Protein AF-A0A7G6VT08-F1 (afdb_monomer_lite)

Foldseek 3Di:
DPVPVVVVVVVVVVVVVVDPDDPVVVVVVVVVVVVVVVVVVVVLVVCCVVPVPPSVVVCPPPVNVVCVLLVVQLVVCLVVLLCCQCPPDPCCVVQVVDPVSSCVVSSVVSSVRSNVCCVPPVVVVVVCVVVDPPPDD

Structure (mmCIF, N/CA/C/O backbone):
data_AF-A0A7G6VT08-F1
#
_entry.id   AF-A0A7G6VT08-F1
#
loop_
_atom_site.group_PDB
_atom_site.id
_atom_site.type_symbol
_atom_site.label_atom_id
_atom_site.label_alt_id
_atom_site.label_comp_id
_atom_site.label_asym_id
_atom_site.label_entity_id
_atom_site.label_seq_id
_atom_site.pdbx_PDB_ins_code
_atom_site.Cartn_x
_atom_site.Cartn_y
_atom_site.Cartn_z
_atom_site.occupancy
_atom_site.B_iso_or_equiv
_atom_site.auth_seq_id
_atom_site.auth_comp_id
_atom_site.auth_asym_id
_atom_site.auth_atom_id
_atom_site.pdbx_PDB_model_num
ATOM 1 N N . MET A 1 1 ? -2.233 25.004 2.101 1.00 41.84 1 MET A N 1
ATOM 2 C CA . MET A 1 1 ? -0.871 25.522 1.828 1.00 41.84 1 MET A CA 1
ATOM 3 C C . MET A 1 1 ? 0.189 24.425 2.048 1.00 41.84 1 MET A C 1
ATOM 5 O O . MET A 1 1 ? 1.098 24.616 2.835 1.00 41.84 1 MET A O 1
ATOM 9 N N . MET A 1 2 ? 0.087 23.258 1.386 1.00 47.31 2 MET A N 1
ATOM 10 C CA . MET A 1 2 ? 0.974 22.089 1.636 1.00 47.31 2 MET A CA 1
ATOM 11 C C . MET A 1 2 ? 1.570 21.468 0.358 1.00 47.31 2 MET A C 1
ATOM 13 O O . MET A 1 2 ? 2.197 20.418 0.404 1.00 47.31 2 MET A O 1
ATOM 17 N N . PHE A 1 3 ? 1.412 22.131 -0.788 1.00 45.47 3 PHE A N 1
ATOM 18 C CA . PHE A 1 3 ? 1.999 21.692 -2.055 1.00 45.47 3 PHE A CA 1
ATOM 19 C C . PHE A 1 3 ? 3.542 21.842 -2.170 1.00 45.47 3 PHE A C 1
ATOM 21 O O . PHE A 1 3 ? 4.133 21.047 -2.897 1.00 45.47 3 PHE A O 1
ATOM 28 N N . PRO A 1 4 ? 4.248 22.763 -1.463 1.00 47.78 4 PRO A N 1
ATOM 29 C CA . PRO A 1 4 ? 5.691 22.941 -1.692 1.00 47.78 4 PRO A CA 1
ATOM 30 C C . PRO A 1 4 ? 6.594 21.888 -1.016 1.00 47.78 4 PRO A C 1
ATOM 32 O O . PRO A 1 4 ? 7.744 21.735 -1.415 1.00 47.78 4 PRO A O 1
ATOM 35 N N . ILE A 1 5 ? 6.096 21.116 -0.040 1.00 53.12 5 ILE A N 1
ATOM 36 C CA . ILE A 1 5 ? 6.916 20.149 0.724 1.00 53.12 5 ILE A CA 1
ATOM 37 C C . ILE A 1 5 ? 7.166 18.851 -0.074 1.00 53.12 5 ILE A C 1
ATOM 39 O O . ILE A 1 5 ? 8.244 18.259 0.001 1.00 53.12 5 ILE A O 1
ATOM 43 N N . PHE A 1 6 ? 6.202 18.433 -0.901 1.00 46.84 6 PHE A N 1
ATOM 44 C CA . PHE A 1 6 ? 6.317 17.228 -1.735 1.00 46.84 6 PHE A CA 1
ATOM 45 C C . PHE A 1 6 ? 7.258 17.412 -2.937 1.00 46.84 6 PHE A C 1
ATOM 47 O O . PHE A 1 6 ? 7.970 16.485 -3.320 1.00 46.84 6 PHE A O 1
ATOM 54 N N . LEU A 1 7 ? 7.316 18.618 -3.510 1.00 48.97 7 LEU A N 1
ATOM 55 C CA . LEU A 1 7 ? 8.245 18.937 -4.601 1.00 48.97 7 LEU A CA 1
ATOM 56 C C . LEU A 1 7 ? 9.700 18.996 -4.112 1.00 48.97 7 LEU A C 1
ATOM 58 O O . LEU A 1 7 ? 10.579 18.457 -4.779 1.00 48.97 7 LEU A O 1
ATOM 62 N N . ALA A 1 8 ? 9.940 19.556 -2.921 1.00 49.84 8 ALA A N 1
ATOM 63 C CA . ALA A 1 8 ? 11.281 19.668 -2.341 1.00 49.84 8 ALA A CA 1
ATOM 64 C C . ALA A 1 8 ? 11.906 18.301 -1.997 1.00 49.84 8 ALA A C 1
ATOM 66 O O . ALA A 1 8 ? 13.089 18.065 -2.241 1.00 49.84 8 ALA A O 1
ATOM 67 N N . THR A 1 9 ? 11.107 17.368 -1.477 1.00 56.22 9 THR A N 1
ATOM 68 C CA . THR A 1 9 ? 11.567 16.006 -1.150 1.00 56.22 9 THR A CA 1
ATOM 69 C C . THR A 1 9 ? 11.861 15.190 -2.411 1.00 56.22 9 THR A C 1
ATOM 71 O O . THR A 1 9 ? 12.875 14.499 -2.472 1.00 56.22 9 THR A O 1
ATOM 74 N N . SER A 1 10 ? 11.062 15.369 -3.467 1.00 51.84 10 SER A N 1
ATOM 75 C CA . SER A 1 10 ? 11.274 14.726 -4.771 1.00 51.84 10 SER A CA 1
ATOM 76 C C . SER A 1 10 ? 12.572 15.186 -5.456 1.00 51.84 10 SER A C 1
ATOM 78 O O . SER A 1 10 ? 13.281 14.376 -6.051 1.00 51.84 10 SER A O 1
ATOM 80 N N . THR A 1 11 ? 12.934 16.470 -5.333 1.00 56.38 11 THR A N 1
ATOM 81 C CA . THR A 1 11 ? 14.187 17.009 -5.896 1.00 56.38 11 THR A CA 1
ATOM 82 C C . THR A 1 11 ? 15.441 16.519 -5.172 1.00 56.38 11 THR A C 1
ATOM 84 O O . THR A 1 11 ? 16.464 16.288 -5.815 1.00 56.38 11 THR A O 1
ATOM 87 N N . ILE A 1 12 ? 15.361 16.299 -3.855 1.00 58.09 12 ILE A N 1
ATOM 88 C CA . ILE A 1 12 ? 16.481 15.774 -3.055 1.00 58.09 12 ILE A CA 1
ATOM 89 C C . ILE A 1 12 ? 16.787 14.318 -3.444 1.00 58.09 12 ILE A C 1
ATOM 91 O O . ILE A 1 12 ? 17.952 13.931 -3.532 1.00 58.09 12 ILE A O 1
ATOM 95 N N . VAL A 1 13 ? 15.756 13.532 -3.769 1.00 57.94 13 VAL A N 1
ATOM 96 C CA . VAL A 1 13 ? 15.898 12.138 -4.220 1.00 57.94 13 VAL A CA 1
ATOM 97 C C . VAL A 1 13 ? 16.605 12.051 -5.577 1.00 57.94 13 VAL A C 1
ATOM 99 O O . VAL A 1 13 ? 17.550 11.278 -5.719 1.00 57.94 13 VAL A O 1
ATOM 102 N N . VAL A 1 14 ? 16.233 12.885 -6.554 1.00 60.03 14 VAL A N 1
ATOM 103 C CA . VAL A 1 14 ? 16.892 12.901 -7.878 1.00 60.03 14 VAL A CA 1
ATOM 104 C C . VAL A 1 14 ? 18.361 13.325 -7.769 1.00 60.03 14 VAL A C 1
ATOM 106 O O . VAL A 1 14 ? 19.219 12.724 -8.412 1.00 60.03 14 VAL A O 1
ATOM 109 N N . ALA A 1 15 ? 18.672 14.296 -6.904 1.00 60.12 15 ALA A N 1
ATOM 110 C CA . ALA A 1 15 ? 20.047 14.724 -6.654 1.00 60.12 15 ALA A CA 1
ATOM 111 C C . ALA A 1 15 ? 20.901 13.628 -5.986 1.00 60.12 15 ALA A C 1
ATOM 113 O O . ALA A 1 15 ? 22.085 13.500 -6.291 1.00 60.12 15 ALA A O 1
ATOM 114 N N . SER A 1 16 ? 20.303 12.796 -5.124 1.00 58.75 16 SER A N 1
ATOM 115 C CA . SER A 1 16 ? 21.011 11.708 -4.432 1.00 58.75 16 SER A CA 1
ATOM 116 C C . SER A 1 16 ? 21.444 10.557 -5.351 1.00 58.75 16 SER A C 1
ATOM 118 O O . SER A 1 16 ? 22.399 9.852 -5.036 1.00 58.75 16 SER A O 1
ATOM 120 N N . HIS A 1 17 ? 20.804 10.400 -6.514 1.00 58.28 17 HIS A N 1
ATOM 121 C CA . HIS A 1 17 ? 21.176 9.398 -7.520 1.00 58.28 17 HIS A CA 1
ATOM 122 C C . HIS A 1 17 ? 22.331 9.832 -8.436 1.00 58.28 17 HIS A C 1
ATOM 124 O O . HIS A 1 17 ? 22.826 9.010 -9.203 1.00 58.28 17 HIS A O 1
ATOM 130 N N . LEU A 1 18 ? 22.770 11.095 -8.359 1.00 63.25 18 LEU A N 1
ATOM 131 C CA . LEU A 1 18 ? 23.875 11.638 -9.162 1.00 63.25 18 LEU A CA 1
ATOM 132 C C . LEU A 1 18 ? 25.232 11.610 -8.431 1.00 63.25 18 LEU A C 1
ATOM 134 O O . LEU A 1 18 ? 26.233 12.035 -9.003 1.00 63.25 18 LEU A O 1
ATOM 138 N N . ILE A 1 19 ? 25.283 11.136 -7.178 1.00 65.31 19 ILE A N 1
ATOM 139 C CA . ILE A 1 19 ? 26.485 11.147 -6.329 1.00 65.31 19 ILE A CA 1
ATOM 140 C C . ILE A 1 19 ? 26.879 9.718 -5.918 1.00 65.31 19 ILE A C 1
ATOM 142 O O . ILE A 1 19 ? 26.154 9.031 -5.197 1.00 65.31 19 ILE A O 1
ATOM 146 N N . ASP A 1 20 ? 28.064 9.280 -6.356 1.00 63.50 20 ASP A N 1
ATOM 147 C CA . ASP A 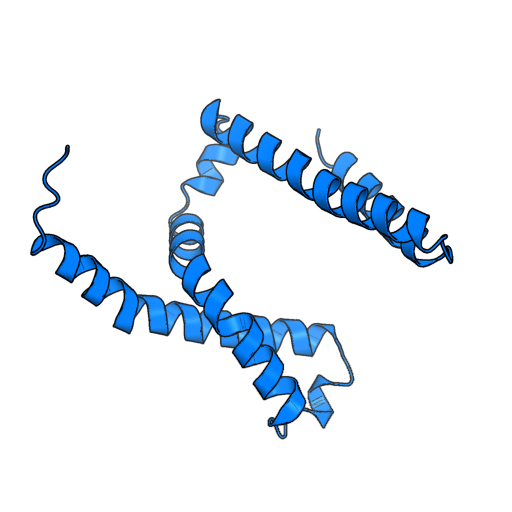1 20 ? 28.669 7.993 -5.994 1.00 63.50 20 ASP A CA 1
ATOM 148 C C . ASP A 1 20 ? 29.200 8.024 -4.557 1.00 63.50 20 ASP A C 1
ATOM 150 O O . ASP A 1 20 ? 30.322 8.433 -4.259 1.00 63.50 20 ASP A O 1
ATOM 154 N N . TRP A 1 21 ? 28.343 7.617 -3.631 1.00 58.31 21 TRP A N 1
ATOM 155 C CA . TRP A 1 21 ? 28.569 7.776 -2.201 1.00 58.31 21 TRP A CA 1
ATOM 156 C C . TRP A 1 21 ? 29.304 6.564 -1.573 1.00 58.31 21 TRP A C 1
ATOM 158 O O . TRP A 1 21 ? 29.029 5.416 -1.946 1.00 58.31 21 TRP A O 1
ATOM 168 N N . PRO A 1 22 ? 30.196 6.800 -0.582 1.00 60.81 22 PRO A N 1
ATOM 169 C CA . PRO A 1 22 ? 30.773 5.860 0.376 1.00 60.81 22 PRO A CA 1
ATOM 170 C C . PRO A 1 22 ? 30.017 4.557 0.614 1.00 60.81 22 PRO A C 1
ATOM 172 O O . PRO A 1 22 ? 28.838 4.687 0.895 1.00 60.81 22 PRO A O 1
ATOM 175 N N . VAL A 1 23 ? 30.570 3.339 0.695 1.00 61.22 23 VAL A N 1
ATOM 176 C CA . VAL A 1 23 ? 29.733 2.175 1.107 1.00 61.22 23 VAL A CA 1
ATOM 177 C C . VAL A 1 23 ? 29.060 2.394 2.475 1.00 61.22 23 VAL A C 1
ATOM 179 O O . VAL A 1 23 ? 27.859 2.185 2.591 1.00 61.22 23 VAL A O 1
ATOM 182 N N . GLY A 1 24 ? 29.777 2.913 3.482 1.00 59.16 24 GLY A N 1
ATOM 183 C CA . GLY A 1 24 ? 29.190 3.293 4.785 1.00 59.16 24 GLY A CA 1
ATOM 184 C C . GLY A 1 24 ? 28.227 4.481 4.706 1.00 59.16 24 GLY A C 1
ATOM 185 O O . GLY A 1 24 ? 27.378 4.698 5.563 1.00 59.16 24 GLY A O 1
ATOM 186 N N . ALA A 1 25 ? 28.330 5.222 3.623 1.00 59.09 25 ALA A N 1
ATOM 187 C CA . ALA A 1 25 ? 27.541 6.385 3.359 1.00 59.09 25 ALA A CA 1
ATOM 188 C C . ALA A 1 25 ? 26.239 5.954 2.614 1.00 59.09 25 ALA A C 1
ATOM 190 O O . ALA A 1 25 ? 25.164 6.500 2.863 1.00 59.09 25 ALA A O 1
ATOM 191 N N . LYS A 1 26 ? 26.260 4.895 1.787 1.00 62.38 26 LYS A N 1
ATOM 192 C CA . LYS A 1 26 ? 25.057 4.290 1.185 1.00 62.38 26 LYS A CA 1
ATOM 193 C C . LYS A 1 26 ? 24.060 3.870 2.266 1.00 62.38 26 LYS A C 1
ATOM 195 O O . LYS A 1 26 ? 22.879 4.143 2.119 1.00 62.38 26 LYS A O 1
ATOM 200 N N . TRP A 1 27 ? 24.522 3.316 3.386 1.00 60.72 27 TRP A N 1
ATOM 201 C CA . TRP A 1 27 ? 23.649 2.973 4.515 1.00 60.72 27 TRP A CA 1
ATOM 202 C C . TRP A 1 27 ? 22.950 4.187 5.123 1.00 60.72 27 TRP A C 1
ATOM 204 O O . TRP A 1 27 ? 21.751 4.127 5.376 1.00 60.72 27 TRP A O 1
ATOM 214 N N . SER A 1 28 ? 23.658 5.305 5.312 1.00 68.38 28 SER A N 1
ATOM 215 C CA . SER A 1 28 ? 23.022 6.518 5.829 1.00 68.38 28 SER A CA 1
ATOM 216 C C . SER A 1 28 ? 22.006 7.075 4.836 1.00 68.38 28 SER A C 1
ATOM 218 O O . SER A 1 28 ? 20.903 7.415 5.244 1.00 68.38 28 SER A O 1
ATOM 220 N N . ALA A 1 29 ? 22.314 7.089 3.537 1.00 70.62 29 ALA A N 1
ATOM 221 C CA . ALA A 1 29 ? 21.373 7.512 2.500 1.00 70.62 29 ALA A CA 1
ATOM 222 C C . ALA A 1 29 ? 20.113 6.623 2.439 1.00 70.62 29 ALA A C 1
ATOM 224 O O . ALA A 1 29 ? 19.007 7.146 2.332 1.00 70.62 29 ALA A O 1
ATOM 225 N N . TRP A 1 30 ? 20.262 5.302 2.572 1.00 69.00 30 TRP A N 1
ATOM 226 C CA . TRP A 1 30 ? 19.142 4.355 2.650 1.00 69.00 30 TRP A CA 1
ATOM 227 C C . TRP A 1 30 ? 18.277 4.584 3.894 1.00 69.00 30 TRP A C 1
ATOM 229 O O . TRP A 1 30 ? 17.056 4.662 3.787 1.00 69.00 30 TRP A O 1
ATOM 239 N N . ILE A 1 31 ? 18.901 4.777 5.058 1.00 75.94 31 ILE A N 1
ATOM 240 C CA . ILE A 1 31 ? 18.193 5.088 6.307 1.00 75.94 31 ILE A CA 1
ATOM 241 C C . ILE A 1 31 ? 17.446 6.422 6.185 1.00 75.94 31 ILE A C 1
ATOM 243 O O . ILE A 1 31 ? 16.278 6.515 6.551 1.00 75.94 31 ILE A O 1
ATOM 247 N N . TRP A 1 32 ? 18.085 7.456 5.632 1.00 74.88 32 TRP A N 1
ATOM 248 C CA . TRP A 1 32 ? 17.441 8.748 5.397 1.00 74.88 32 TRP A CA 1
ATOM 249 C C . TRP A 1 32 ? 16.273 8.642 4.412 1.00 74.88 32 TRP A C 1
ATOM 251 O O . TRP A 1 32 ? 15.247 9.290 4.619 1.00 74.88 32 TRP A O 1
ATOM 261 N N . PHE A 1 33 ? 16.388 7.800 3.384 1.00 74.75 33 PHE A N 1
ATOM 262 C CA . PHE A 1 33 ? 15.308 7.522 2.440 1.00 74.75 33 PHE A CA 1
ATOM 263 C C . PHE A 1 33 ? 14.107 6.855 3.127 1.00 74.75 33 PHE A C 1
ATOM 265 O O . PHE A 1 33 ? 12.974 7.325 2.982 1.00 74.75 33 PHE A O 1
ATOM 272 N N . GLU A 1 34 ? 14.338 5.827 3.945 1.00 74.25 34 GLU A N 1
ATOM 273 C CA . GLU A 1 34 ? 13.275 5.170 4.713 1.00 74.25 34 GLU A CA 1
ATOM 274 C C . GLU A 1 34 ? 12.607 6.139 5.697 1.00 74.25 34 GLU A C 1
ATOM 276 O O . GLU A 1 34 ? 11.381 6.285 5.695 1.00 74.25 34 GLU A O 1
ATOM 281 N N . LEU A 1 35 ? 13.404 6.887 6.468 1.00 80.38 35 LEU A N 1
ATOM 282 C CA . LEU A 1 35 ? 12.905 7.889 7.414 1.00 80.38 35 LEU A CA 1
ATOM 283 C C . LEU A 1 35 ? 12.075 8.972 6.716 1.00 80.38 35 LEU A C 1
ATOM 285 O O . LEU A 1 35 ? 11.027 9.365 7.231 1.00 80.38 35 LEU A O 1
ATOM 289 N N . SER A 1 36 ? 12.489 9.416 5.526 1.00 79.75 36 SER A N 1
ATOM 290 C CA . SER A 1 36 ? 11.754 10.424 4.753 1.00 79.75 36 SER A CA 1
ATOM 291 C C . SER A 1 36 ? 10.345 9.969 4.361 1.00 79.75 36 SER A C 1
ATOM 293 O O . SER A 1 36 ? 9.452 10.804 4.244 1.00 79.75 36 SER A O 1
ATOM 295 N N . THR A 1 37 ? 10.123 8.658 4.222 1.00 76.88 37 THR A N 1
ATOM 296 C CA . THR A 1 37 ? 8.813 8.070 3.901 1.00 76.88 37 THR A CA 1
ATOM 297 C C . THR A 1 37 ? 7.948 7.894 5.152 1.00 76.88 37 THR A C 1
ATOM 299 O O . THR A 1 37 ? 6.722 8.011 5.091 1.00 76.88 37 THR A O 1
ATOM 302 N N . LEU A 1 38 ? 8.569 7.672 6.315 1.00 82.81 38 LEU A N 1
ATOM 303 C CA . LEU A 1 38 ? 7.857 7.506 7.584 1.00 82.81 38 LEU A CA 1
ATOM 304 C C . LEU A 1 38 ? 7.234 8.811 8.088 1.00 82.81 38 LEU A C 1
ATOM 306 O O . LEU A 1 38 ? 6.117 8.789 8.601 1.00 82.81 38 LEU A O 1
ATOM 310 N N . VAL A 1 39 ? 7.911 9.949 7.913 1.00 84.19 39 VAL A N 1
ATOM 311 C CA . VAL A 1 39 ? 7.407 11.264 8.353 1.00 84.19 39 VAL A CA 1
ATOM 312 C C . VAL A 1 39 ? 6.035 11.620 7.747 1.00 84.19 39 VAL A C 1
ATOM 314 O O . VAL A 1 39 ? 5.117 11.913 8.518 1.00 84.19 39 VAL A O 1
ATOM 317 N N . PRO A 1 40 ? 5.820 11.585 6.415 1.00 83.69 40 PRO A N 1
ATOM 318 C CA . PRO A 1 40 ? 4.513 11.885 5.836 1.00 83.69 40 PRO A CA 1
ATOM 319 C C . PRO A 1 40 ? 3.457 10.841 6.211 1.00 83.69 40 PRO A C 1
ATOM 321 O O . PRO A 1 40 ? 2.289 11.196 6.354 1.00 83.69 40 PRO A O 1
ATOM 324 N N . PHE A 1 41 ? 3.844 9.578 6.420 1.00 80.06 41 PHE A N 1
ATOM 325 C CA . PHE A 1 41 ? 2.918 8.533 6.856 1.00 80.06 41 PHE A CA 1
ATOM 326 C C . PHE A 1 41 ? 2.435 8.767 8.294 1.00 80.06 41 PHE A C 1
ATOM 328 O O . PHE A 1 41 ? 1.234 8.733 8.561 1.00 80.06 41 PHE A O 1
ATOM 335 N N . ALA A 1 42 ? 3.351 9.095 9.208 1.00 86.94 42 ALA A N 1
ATOM 336 C CA . ALA A 1 42 ? 3.027 9.470 10.581 1.00 86.94 42 ALA A CA 1
ATOM 337 C C . ALA A 1 42 ? 2.153 10.732 10.627 1.00 86.94 42 ALA A C 1
ATOM 339 O O . ALA A 1 42 ? 1.153 10.762 11.343 1.00 86.94 42 ALA A O 1
ATOM 340 N N . LEU A 1 43 ? 2.474 11.745 9.815 1.00 86.31 43 LEU A N 1
ATOM 341 C CA . LEU A 1 43 ? 1.659 12.954 9.695 1.00 86.31 43 LEU A CA 1
ATOM 342 C C . LEU A 1 43 ? 0.242 12.636 9.199 1.00 86.31 43 LEU A C 1
ATOM 344 O O . LEU A 1 43 ? -0.724 13.147 9.756 1.00 86.31 43 LEU A O 1
ATOM 348 N N . LEU A 1 44 ? 0.102 11.773 8.189 1.00 83.94 44 LEU A N 1
ATOM 349 C CA . LEU A 1 44 ? -1.200 11.338 7.681 1.00 83.94 44 LEU A CA 1
ATOM 350 C C . LEU A 1 44 ? -2.017 10.647 8.778 1.00 83.94 44 LEU A C 1
ATOM 352 O O . LEU A 1 44 ? -3.188 10.975 8.956 1.00 83.94 44 LEU A O 1
ATOM 356 N N . ILE A 1 45 ? -1.400 9.745 9.548 1.00 86.38 45 ILE A N 1
ATOM 357 C CA . ILE A 1 45 ? -2.053 9.076 10.682 1.00 86.38 45 ILE A CA 1
ATOM 358 C C . ILE A 1 45 ? -2.520 10.104 11.716 1.00 86.38 45 ILE A C 1
ATOM 360 O O . ILE A 1 45 ? -3.672 10.053 12.143 1.00 86.38 45 ILE A O 1
ATOM 364 N N . ILE A 1 46 ? -1.662 11.061 12.083 1.00 88.50 46 ILE A N 1
ATOM 365 C CA . ILE A 1 46 ? -2.011 12.125 13.031 1.00 88.50 46 ILE A CA 1
ATOM 366 C C . ILE A 1 46 ? -3.209 12.924 12.515 1.00 88.50 46 ILE A C 1
ATOM 368 O O . ILE A 1 46 ? -4.158 13.102 13.266 1.00 88.50 46 ILE A O 1
ATOM 372 N N . LEU A 1 47 ? -3.219 13.332 11.241 1.00 85.25 47 LEU A N 1
ATOM 373 C CA . LEU A 1 47 ? -4.329 14.082 10.634 1.00 85.25 47 LEU A CA 1
ATOM 374 C C . LEU A 1 47 ? -5.654 13.304 10.631 1.00 85.25 47 LEU A C 1
ATOM 376 O O . LEU A 1 47 ? -6.724 13.893 10.785 1.00 85.25 47 LEU A O 1
ATOM 380 N N . VAL A 1 48 ? -5.594 11.980 10.468 1.00 83.94 48 VAL A N 1
ATOM 381 C CA . VAL A 1 48 ? -6.776 11.111 10.560 1.00 83.94 48 VAL A CA 1
ATOM 382 C C . VAL A 1 48 ? -7.258 10.989 12.011 1.00 83.94 48 VAL A C 1
ATOM 384 O O . VAL A 1 48 ? -8.464 11.028 12.256 1.00 83.94 48 VAL A O 1
ATOM 387 N N . ILE A 1 49 ? -6.346 10.879 12.983 1.00 88.38 49 ILE A N 1
ATOM 388 C CA . ILE A 1 49 ? -6.681 10.773 14.415 1.00 88.38 49 ILE A CA 1
ATOM 389 C C . ILE A 1 49 ? -7.231 12.097 14.960 1.00 88.38 49 ILE A C 1
ATOM 391 O O . ILE A 1 49 ? -8.196 12.092 15.723 1.00 88.38 49 ILE A O 1
ATOM 395 N N . THR A 1 50 ? -6.669 13.234 14.545 1.00 87.50 50 THR A N 1
ATOM 396 C CA . THR A 1 50 ? -7.128 14.573 14.948 1.00 87.50 50 THR A CA 1
ATOM 397 C C . THR A 1 50 ? -8.415 15.009 14.241 1.00 87.50 50 THR A C 1
ATOM 399 O O . THR A 1 50 ? -8.890 16.118 14.477 1.00 87.50 50 THR A O 1
ATOM 402 N N . ASN A 1 51 ? -9.028 14.124 13.442 1.00 79.50 51 ASN A N 1
ATOM 403 C CA . ASN A 1 51 ? -10.304 14.341 12.757 1.00 79.50 51 ASN A CA 1
ATOM 404 C C . ASN A 1 51 ? -10.277 15.542 11.795 1.00 79.50 51 ASN A C 1
ATOM 406 O O . ASN A 1 51 ? -11.261 16.275 11.673 1.00 79.50 51 ASN A O 1
ATOM 410 N N . ASP A 1 52 ? -9.170 15.741 11.067 1.00 79.56 52 ASP A N 1
ATOM 411 C CA . ASP A 1 52 ? -9.154 16.750 10.009 1.00 79.56 52 ASP A CA 1
ATOM 412 C C . ASP A 1 52 ? -10.248 16.428 8.980 1.00 79.56 52 ASP A C 1
ATOM 414 O O . ASP A 1 52 ? -10.269 15.347 8.380 1.00 79.56 52 ASP A O 1
ATOM 418 N N . SER A 1 53 ? -11.178 17.369 8.794 1.00 75.00 53 SER A N 1
ATOM 419 C CA . SER A 1 53 ? -12.402 17.155 8.013 1.00 75.00 53 SER A CA 1
ATOM 420 C C . SER A 1 53 ? -12.145 16.724 6.565 1.00 75.00 53 SER A C 1
ATOM 422 O O . SER A 1 53 ? -12.942 15.975 6.005 1.00 75.00 53 SER A O 1
ATOM 424 N N . ARG A 1 54 ? -11.030 17.146 5.951 1.00 82.00 54 ARG A N 1
ATOM 425 C CA . ARG A 1 54 ? -10.735 16.879 4.536 1.00 82.00 54 ARG A CA 1
ATOM 426 C C . ARG A 1 54 ? -10.058 15.528 4.356 1.00 82.00 54 ARG A C 1
ATOM 428 O O . ARG A 1 54 ? -10.482 14.734 3.519 1.00 82.00 54 ARG A O 1
ATOM 435 N N . VAL A 1 55 ? -9.030 15.248 5.157 1.00 80.50 55 VAL A N 1
ATOM 436 C CA . VAL A 1 55 ? -8.274 13.984 5.076 1.00 80.50 55 VAL A CA 1
ATOM 437 C C . VAL A 1 55 ? -9.140 12.815 5.538 1.00 80.50 55 VAL A C 1
ATOM 439 O O . VAL A 1 55 ? -9.197 11.775 4.880 1.00 80.50 55 VAL A O 1
ATOM 442 N N . THR A 1 56 ? -9.890 13.015 6.621 1.00 80.75 56 THR A N 1
ATOM 443 C CA . THR A 1 56 ? -10.798 12.003 7.167 1.00 80.75 56 THR A CA 1
ATOM 444 C C . THR A 1 56 ? -11.933 11.683 6.196 1.00 80.75 56 THR A C 1
ATOM 446 O O . THR A 1 56 ? -12.345 10.528 6.098 1.00 80.75 56 THR A O 1
ATOM 449 N N . TRP A 1 57 ? -12.418 12.669 5.433 1.00 84.44 57 TRP A N 1
ATOM 450 C CA . TRP A 1 57 ? -13.428 12.433 4.402 1.00 84.44 57 TRP A CA 1
ATOM 451 C C . TRP A 1 57 ? -12.904 11.512 3.293 1.00 84.44 57 TRP A C 1
ATOM 453 O O . TRP A 1 57 ? -13.544 10.504 3.001 1.00 84.44 57 TRP A O 1
ATOM 463 N N . ILE A 1 58 ? -11.710 11.786 2.750 1.00 83.19 58 ILE A N 1
ATOM 464 C CA . ILE A 1 58 ? -11.081 10.947 1.711 1.00 83.19 58 ILE A CA 1
ATOM 465 C C . ILE A 1 58 ? -10.817 9.531 2.240 1.00 83.19 58 ILE A C 1
ATOM 467 O O . ILE A 1 58 ? -11.120 8.547 1.564 1.00 83.19 58 ILE A O 1
ATOM 471 N N . ALA A 1 59 ? -10.303 9.417 3.468 1.00 81.38 59 ALA A N 1
ATOM 472 C CA . ALA A 1 59 ? -10.024 8.130 4.102 1.00 81.38 59 ALA A CA 1
ATOM 473 C C . ALA A 1 59 ? -11.290 7.276 4.317 1.00 81.38 59 ALA A C 1
ATOM 475 O O . ALA A 1 59 ? -11.213 6.048 4.336 1.00 81.38 59 ALA A O 1
ATOM 476 N N . ARG A 1 60 ? -12.463 7.910 4.449 1.00 85.19 60 ARG A N 1
ATOM 477 C CA . ARG A 1 60 ? -13.757 7.236 4.638 1.00 85.19 60 ARG A CA 1
ATOM 478 C C . ARG A 1 60 ? -14.485 6.908 3.333 1.00 85.19 60 ARG A C 1
ATOM 480 O O . ARG A 1 60 ? -15.535 6.266 3.384 1.00 85.19 60 ARG A O 1
ATOM 487 N N . VAL A 1 61 ? -13.958 7.306 2.173 1.00 91.31 61 VAL A N 1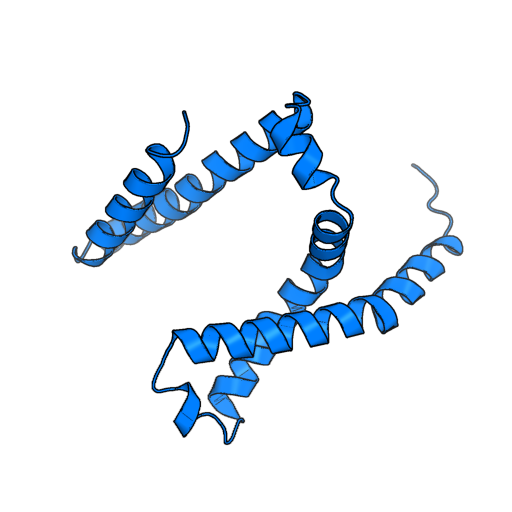
ATOM 488 C CA . VAL A 1 61 ? -14.570 6.969 0.880 1.00 91.31 61 VAL A CA 1
ATOM 489 C C . VAL A 1 61 ? -14.582 5.441 0.705 1.00 91.31 61 VAL A C 1
ATOM 491 O O . VAL A 1 61 ? -13.541 4.803 0.894 1.00 91.31 61 VAL A O 1
ATOM 494 N N . PRO A 1 62 ? -15.710 4.823 0.293 1.00 86.19 62 PRO A N 1
ATOM 495 C CA . PRO A 1 62 ? -15.817 3.368 0.149 1.00 86.19 62 PRO A CA 1
ATOM 496 C C . PRO A 1 62 ? -14.734 2.752 -0.742 1.00 86.19 62 PRO A C 1
ATOM 498 O O . PRO A 1 62 ? -14.237 1.669 -0.444 1.00 86.19 62 PRO A O 1
ATOM 501 N N . ALA A 1 63 ? -14.331 3.461 -1.801 1.00 85.75 63 ALA A N 1
ATOM 502 C CA . ALA A 1 63 ? -13.244 3.049 -2.683 1.00 85.75 63 ALA A CA 1
ATOM 503 C C . ALA A 1 63 ? -11.892 2.980 -1.954 1.00 85.75 63 ALA A C 1
ATOM 505 O O . ALA A 1 63 ? -11.158 2.016 -2.141 1.00 85.75 63 ALA A O 1
ATOM 506 N N . MET A 1 64 ? -11.585 3.949 -1.084 1.00 84.38 64 MET A N 1
ATOM 507 C CA . MET A 1 64 ? -10.343 3.967 -0.303 1.00 84.38 64 MET A CA 1
ATOM 508 C C . MET A 1 64 ? -10.328 2.843 0.739 1.00 84.38 64 MET A C 1
ATOM 510 O O . MET A 1 64 ? -9.335 2.134 0.880 1.00 84.38 64 MET A O 1
ATOM 514 N N . ILE A 1 65 ? -11.462 2.612 1.409 1.00 86.31 65 ILE A N 1
ATOM 515 C CA . ILE A 1 65 ? -11.630 1.490 2.345 1.00 86.31 65 ILE A CA 1
ATOM 516 C C . ILE A 1 65 ? -11.459 0.154 1.613 1.00 86.31 65 ILE A C 1
ATOM 518 O O . ILE A 1 65 ? -10.790 -0.750 2.112 1.00 86.31 65 ILE A O 1
ATOM 522 N N . TYR A 1 66 ? -12.055 0.013 0.426 1.00 84.62 66 TYR A N 1
ATOM 523 C CA . TYR A 1 66 ? -11.918 -1.188 -0.393 1.00 84.62 66 TYR A CA 1
ATOM 524 C C . TYR A 1 66 ? -10.474 -1.402 -0.856 1.00 84.62 66 TYR A C 1
ATOM 526 O O . TYR A 1 66 ? -9.963 -2.515 -0.756 1.00 84.62 66 TYR A O 1
ATOM 534 N N . LEU A 1 67 ? -9.791 -0.336 -1.277 1.00 84.69 67 LEU A N 1
ATOM 535 C CA . LEU A 1 67 ? -8.386 -0.383 -1.669 1.00 84.69 67 LEU A CA 1
ATOM 536 C C . LEU A 1 67 ? -7.489 -0.805 -0.494 1.00 84.69 67 LEU A C 1
ATOM 538 O O . LEU A 1 67 ? -6.618 -1.656 -0.656 1.00 84.69 67 LEU A O 1
ATOM 542 N N . GLY A 1 68 ? -7.770 -0.303 0.712 1.00 84.62 68 GLY A N 1
ATOM 543 C CA . GLY A 1 68 ? -7.120 -0.752 1.944 1.00 84.62 68 GLY A CA 1
ATOM 544 C C . GLY A 1 68 ? -7.369 -2.232 2.249 1.00 84.62 68 GLY A C 1
ATOM 545 O O . GLY A 1 68 ? -6.453 -2.933 2.668 1.00 84.62 68 GLY A O 1
ATOM 546 N N . ARG A 1 69 ? -8.572 -2.749 1.977 1.00 85.62 69 ARG A N 1
ATOM 547 C CA . ARG A 1 69 ? -8.909 -4.170 2.177 1.00 85.62 69 ARG A CA 1
ATOM 548 C C . ARG A 1 69 ? -8.150 -5.103 1.235 1.00 85.62 69 ARG A C 1
ATOM 550 O O . ARG A 1 69 ? -7.681 -6.138 1.685 1.00 85.62 69 ARG A O 1
ATOM 557 N N . ILE A 1 70 ? -7.999 -4.731 -0.036 1.00 88.81 70 ILE A N 1
ATOM 558 C CA . ILE A 1 70 ? -7.259 -5.539 -1.021 1.00 88.81 70 ILE A CA 1
ATOM 559 C C . ILE A 1 70 ? -5.736 -5.329 -0.951 1.00 88.81 70 ILE A C 1
ATOM 561 O O . ILE A 1 70 ? -4.998 -6.012 -1.659 1.00 88.81 70 ILE A O 1
ATOM 565 N N . SER A 1 71 ? -5.253 -4.394 -0.121 1.00 86.00 71 SER A N 1
ATOM 566 C CA . SER A 1 71 ? -3.828 -4.040 -0.023 1.00 86.00 71 SER A CA 1
ATOM 567 C C . SER A 1 71 ? -2.940 -5.229 0.349 1.00 86.00 71 SER A C 1
ATOM 569 O O . SER A 1 71 ? -1.842 -5.365 -0.188 1.00 86.00 71 SER A O 1
ATOM 571 N N . TYR A 1 72 ? -3.442 -6.132 1.195 1.00 85.62 72 TYR A N 1
ATOM 572 C CA . TYR A 1 72 ? -2.748 -7.366 1.543 1.00 85.62 72 TYR A CA 1
ATOM 573 C C . TYR A 1 72 ? -2.556 -8.273 0.319 1.00 85.62 72 TYR A C 1
ATOM 575 O O . TYR A 1 72 ? -1.442 -8.717 0.043 1.00 85.62 72 TYR A O 1
ATOM 583 N N . GLY A 1 73 ? -3.610 -8.473 -0.478 1.00 85.94 73 GLY A N 1
ATOM 584 C CA . GLY A 1 73 ? -3.519 -9.200 -1.743 1.00 85.94 73 GLY A CA 1
ATOM 585 C C . GLY A 1 73 ? -2.546 -8.543 -2.726 1.00 85.94 73 GLY A C 1
ATOM 586 O O . GLY A 1 73 ? -1.743 -9.232 -3.351 1.00 85.94 73 GLY A O 1
ATOM 587 N N . ILE A 1 74 ? -2.550 -7.209 -2.830 1.00 87.56 74 ILE A N 1
ATOM 588 C CA . ILE A 1 74 ? -1.591 -6.473 -3.672 1.00 87.56 74 ILE A CA 1
ATOM 589 C C . ILE A 1 74 ? -0.155 -6.764 -3.212 1.00 87.56 74 ILE A C 1
ATOM 591 O O . ILE A 1 74 ? 0.693 -7.111 -4.034 1.00 87.56 74 ILE A O 1
ATOM 595 N N . TYR A 1 75 ? 0.115 -6.697 -1.906 1.00 86.69 75 TYR A N 1
ATOM 596 C CA . TYR A 1 75 ? 1.421 -7.034 -1.340 1.00 86.69 75 TYR A CA 1
ATOM 597 C C . TYR A 1 75 ? 1.843 -8.477 -1.656 1.00 86.69 75 TYR A C 1
ATOM 599 O O . TYR A 1 75 ? 2.994 -8.710 -2.009 1.00 86.69 75 TYR A O 1
ATOM 607 N N . LEU A 1 76 ? 0.926 -9.442 -1.625 1.00 87.19 76 LEU A N 1
ATOM 608 C CA . LEU A 1 76 ? 1.258 -10.832 -1.938 1.00 87.19 76 LEU A CA 1
ATOM 609 C C . LEU A 1 76 ? 1.586 -11.039 -3.429 1.00 87.19 76 LEU A C 1
ATOM 611 O O . LEU A 1 76 ? 2.558 -11.710 -3.775 1.00 87.19 76 LEU A O 1
ATOM 615 N N . TYR A 1 77 ? 0.768 -10.476 -4.323 1.00 88.94 77 TYR A N 1
ATOM 616 C CA . TYR A 1 77 ? 0.815 -10.815 -5.747 1.00 88.94 77 TYR A CA 1
ATOM 617 C C . TYR A 1 77 ? 1.687 -9.892 -6.596 1.00 88.94 77 TYR A C 1
ATOM 619 O O . TYR A 1 77 ? 2.116 -10.327 -7.663 1.00 88.94 77 TYR A O 1
ATOM 627 N N . HIS A 1 78 ? 1.988 -8.661 -6.166 1.00 86.69 78 HIS A N 1
ATOM 628 C CA . HIS A 1 78 ? 2.739 -7.716 -7.007 1.00 86.69 78 HIS A CA 1
ATOM 629 C C . HIS A 1 78 ? 4.102 -8.278 -7.443 1.00 86.69 78 HIS A C 1
ATOM 631 O O . HIS A 1 78 ? 4.459 -8.176 -8.616 1.00 86.69 78 HIS A O 1
ATOM 637 N N . PHE A 1 79 ? 4.837 -8.931 -6.534 1.00 86.88 79 PHE A N 1
ATOM 638 C CA . PHE A 1 79 ? 6.137 -9.525 -6.849 1.00 86.88 79 PHE A CA 1
ATOM 639 C C . PHE A 1 79 ? 6.003 -10.700 -7.824 1.00 86.88 79 PHE A C 1
ATOM 641 O O . PHE A 1 79 ? 6.757 -10.794 -8.790 1.00 86.88 79 PHE A O 1
ATOM 648 N N . LEU A 1 80 ? 5.001 -11.562 -7.619 1.00 86.75 80 LEU A N 1
ATOM 649 C CA . LEU A 1 80 ? 4.724 -12.690 -8.508 1.00 86.75 80 LEU A CA 1
ATOM 650 C C . LEU A 1 80 ? 4.345 -12.214 -9.918 1.00 86.75 80 LEU A C 1
ATOM 652 O O . LEU A 1 80 ? 4.870 -12.726 -10.903 1.00 86.75 80 LEU A O 1
ATOM 656 N N . VAL A 1 81 ? 3.465 -11.215 -10.020 1.00 86.69 81 VAL A N 1
ATOM 657 C CA . VAL A 1 81 ? 3.036 -10.626 -11.297 1.00 86.69 81 VAL A CA 1
ATOM 658 C C . VAL A 1 81 ? 4.221 -9.990 -12.020 1.00 86.69 81 VAL A C 1
ATOM 660 O O . VAL A 1 81 ? 4.411 -10.243 -13.208 1.00 86.69 81 VAL A O 1
ATOM 663 N N . LEU A 1 82 ? 5.052 -9.217 -11.315 1.00 85.25 82 LEU A N 1
ATOM 664 C CA . LEU A 1 82 ? 6.268 -8.636 -11.887 1.00 85.25 82 LEU A CA 1
ATOM 665 C C . LEU A 1 82 ? 7.232 -9.716 -12.382 1.00 85.25 82 LEU A C 1
ATOM 667 O O . LEU A 1 82 ? 7.715 -9.634 -13.509 1.00 85.25 82 LEU A O 1
ATOM 671 N N . TRP A 1 83 ? 7.472 -10.752 -11.579 1.00 84.94 83 TRP A N 1
ATOM 672 C CA . TRP A 1 83 ? 8.344 -11.862 -11.951 1.00 84.94 83 TRP A CA 1
ATOM 673 C C . TRP A 1 83 ? 7.840 -12.601 -13.200 1.00 84.94 83 TRP A C 1
ATOM 675 O O . TRP A 1 83 ? 8.623 -12.887 -14.106 1.00 84.94 83 TRP A O 1
ATOM 685 N N . LEU A 1 84 ? 6.531 -12.855 -13.295 1.00 84.94 84 LEU A N 1
ATOM 686 C CA . LEU A 1 84 ? 5.913 -13.485 -14.465 1.00 84.94 84 LEU A CA 1
ATOM 687 C C . LEU A 1 84 ? 6.013 -12.606 -15.717 1.00 84.94 84 LEU A C 1
ATOM 689 O O . LEU A 1 84 ? 6.350 -13.104 -16.792 1.00 84.94 84 LEU A O 1
ATOM 693 N N . LEU A 1 85 ? 5.758 -11.303 -15.586 1.00 80.38 85 LEU A N 1
ATOM 694 C CA . LEU A 1 85 ? 5.855 -10.359 -16.700 1.00 80.38 85 LEU A CA 1
ATOM 695 C C . LEU A 1 85 ? 7.287 -10.230 -17.226 1.00 80.38 85 LEU A C 1
ATOM 697 O O . LEU A 1 85 ? 7.482 -10.133 -18.436 1.00 80.38 85 LEU A O 1
ATOM 701 N N . LEU A 1 86 ? 8.280 -10.260 -16.338 1.00 78.75 86 LEU A N 1
ATOM 702 C CA . LEU A 1 86 ? 9.687 -10.149 -16.715 1.00 78.75 86 LEU A CA 1
ATOM 703 C C . LEU A 1 86 ? 10.230 -11.436 -17.344 1.00 78.75 86 LEU A C 1
ATOM 705 O O . LEU A 1 86 ? 10.987 -11.345 -18.303 1.00 78.75 86 LEU A O 1
ATOM 709 N N . ASN A 1 87 ? 9.827 -12.610 -16.850 1.00 78.38 87 ASN A N 1
ATOM 710 C CA . ASN A 1 87 ? 10.488 -13.872 -17.203 1.00 78.38 87 ASN A CA 1
ATOM 711 C C . ASN A 1 87 ? 9.692 -14.790 -18.137 1.00 78.38 87 ASN A C 1
ATOM 713 O O . ASN A 1 87 ? 10.262 -15.739 -18.673 1.00 78.38 87 ASN A O 1
ATOM 717 N N . ARG A 1 88 ? 8.375 -14.598 -18.280 1.00 70.38 88 ARG A N 1
ATOM 718 C CA . ARG A 1 88 ? 7.493 -15.585 -18.935 1.00 70.38 88 ARG A CA 1
ATOM 719 C C . ARG A 1 88 ? 6.483 -14.996 -19.918 1.00 70.38 88 ARG A C 1
ATOM 721 O O . ARG A 1 88 ? 5.801 -15.768 -20.587 1.00 70.38 88 ARG A O 1
ATOM 728 N N . SER A 1 89 ? 6.359 -13.673 -20.018 1.00 66.50 89 SER A N 1
ATOM 729 C CA . SER A 1 89 ? 5.348 -13.053 -20.879 1.00 66.50 89 SER A CA 1
ATOM 730 C C . SER A 1 89 ? 5.871 -12.798 -22.301 1.00 66.50 89 SER A C 1
ATOM 732 O O . SER A 1 89 ? 6.885 -12.118 -22.449 1.00 66.50 89 SER A O 1
ATOM 734 N N . PRO A 1 90 ? 5.166 -13.231 -23.365 1.00 63.56 90 PRO A N 1
ATOM 735 C CA . PRO A 1 90 ? 5.493 -12.866 -24.750 1.00 63.56 90 PRO A CA 1
ATOM 736 C C . PRO A 1 90 ? 5.308 -11.364 -25.032 1.00 63.56 90 PRO A C 1
ATOM 738 O O . PRO A 1 90 ? 5.778 -10.857 -26.043 1.00 63.56 90 PRO A O 1
ATOM 741 N N . ILE A 1 91 ? 4.663 -10.636 -24.113 1.00 60.62 91 ILE A N 1
ATOM 742 C CA . ILE A 1 91 ? 4.469 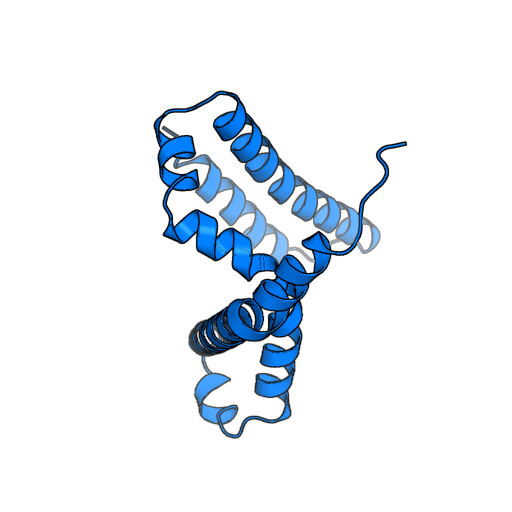-9.179 -24.151 1.00 60.62 91 ILE A CA 1
ATOM 743 C C . ILE A 1 91 ? 5.756 -8.438 -23.715 1.00 60.62 91 ILE A C 1
ATOM 745 O O . ILE A 1 91 ? 5.810 -7.210 -23.737 1.00 60.62 91 ILE A O 1
ATOM 749 N N . HIS A 1 92 ? 6.816 -9.165 -23.334 1.00 60.41 92 HIS A N 1
ATOM 750 C CA . HIS A 1 92 ? 8.086 -8.580 -22.908 1.00 60.41 92 HIS A CA 1
ATOM 751 C C . HIS A 1 92 ? 8.636 -7.585 -23.938 1.00 60.41 92 HIS A C 1
ATOM 753 O O . HIS A 1 92 ? 9.024 -6.495 -23.552 1.00 60.41 92 HIS A O 1
ATOM 759 N N . SER A 1 93 ? 8.592 -7.884 -25.238 1.00 58.66 93 SER A N 1
ATOM 760 C CA . SER A 1 93 ? 9.149 -7.002 -26.275 1.00 58.66 93 SER A CA 1
ATOM 761 C C . SER A 1 93 ? 8.411 -5.664 -26.418 1.00 58.66 93 SER A C 1
ATOM 763 O O . SER A 1 93 ? 9.055 -4.631 -26.539 1.00 58.66 93 SER A O 1
ATOM 765 N N . ALA A 1 94 ? 7.077 -5.650 -26.343 1.00 59.31 94 ALA A N 1
ATOM 766 C CA . ALA A 1 94 ? 6.280 -4.425 -26.504 1.00 59.31 94 ALA A CA 1
ATOM 767 C C . ALA A 1 94 ? 6.202 -3.569 -25.224 1.00 59.31 94 ALA A C 1
ATOM 769 O O . ALA A 1 94 ? 5.939 -2.370 -25.280 1.00 59.31 94 ALA A O 1
ATOM 770 N N . VAL A 1 95 ? 6.401 -4.186 -24.055 1.00 57.66 95 VAL A N 1
ATOM 771 C CA . VAL A 1 95 ? 6.248 -3.536 -22.742 1.00 57.66 95 VAL A CA 1
ATOM 772 C C . VAL A 1 95 ? 7.595 -3.238 -22.077 1.00 57.66 95 VAL A C 1
ATOM 774 O O . VAL A 1 95 ? 7.662 -2.362 -21.216 1.00 57.66 95 VAL A O 1
ATOM 777 N N . ALA A 1 96 ? 8.683 -3.902 -22.480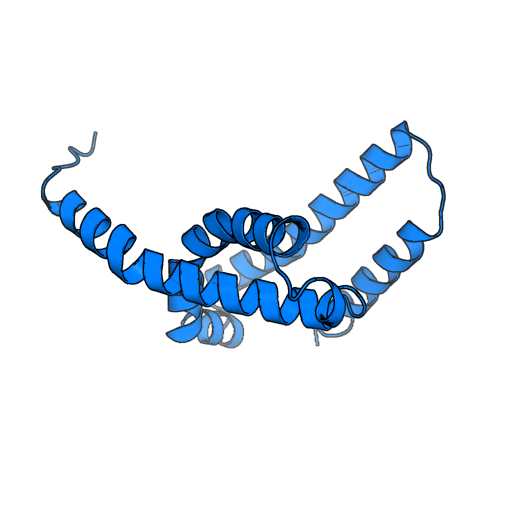 1.00 58.09 96 ALA A N 1
ATOM 778 C CA . ALA A 1 96 ? 10.022 -3.634 -21.954 1.00 58.09 96 ALA A CA 1
ATOM 779 C C . ALA A 1 96 ? 10.573 -2.267 -22.375 1.00 58.09 96 ALA A C 1
ATOM 781 O O . ALA A 1 96 ? 11.339 -1.685 -21.610 1.00 58.09 96 ALA A O 1
ATOM 782 N N . GLU A 1 97 ? 10.167 -1.729 -23.530 1.00 63.31 97 GLU A N 1
ATOM 783 C CA . GLU A 1 97 ? 10.704 -0.455 -24.028 1.00 63.31 97 GLU A CA 1
ATOM 784 C C . GLU A 1 97 ? 10.193 0.771 -23.257 1.00 63.31 97 GLU A C 1
ATOM 786 O O . GLU A 1 97 ? 10.879 1.790 -23.211 1.00 63.31 97 GLU A O 1
ATOM 791 N N . SER A 1 98 ? 9.038 0.685 -22.579 1.00 69.56 98 SER A N 1
ATOM 792 C CA . SER A 1 98 ? 8.564 1.771 -21.712 1.00 69.56 98 SER A CA 1
ATOM 793 C C . SER A 1 98 ? 8.264 1.294 -20.290 1.00 69.56 98 SER A C 1
ATOM 795 O O . SER A 1 98 ? 7.313 0.560 -20.009 1.00 69.56 98 SER A O 1
ATOM 797 N N . GLY A 1 99 ? 9.068 1.779 -19.338 1.00 74.88 99 GLY A N 1
ATOM 798 C CA . GLY A 1 99 ? 8.892 1.477 -17.914 1.00 74.88 99 GLY A CA 1
ATOM 799 C C . GLY A 1 99 ? 7.504 1.854 -17.378 1.00 74.88 99 GLY A C 1
ATOM 800 O O . GLY A 1 99 ? 6.996 1.187 -16.477 1.00 74.88 99 GLY A O 1
ATOM 801 N N . ILE A 1 100 ? 6.861 2.865 -17.975 1.00 81.00 100 ILE A N 1
ATOM 802 C CA . ILE A 1 100 ? 5.512 3.322 -17.615 1.00 81.00 100 ILE A CA 1
ATOM 803 C C . ILE A 1 100 ? 4.446 2.311 -18.050 1.00 81.00 100 ILE A C 1
ATOM 805 O O . ILE A 1 100 ? 3.587 1.967 -17.238 1.00 81.00 100 ILE A O 1
ATOM 809 N N . ALA A 1 101 ? 4.499 1.784 -19.282 1.00 80.31 101 ALA A N 1
ATOM 810 C CA . ALA A 1 101 ? 3.534 0.771 -19.719 1.00 80.31 101 ALA A CA 1
ATOM 811 C C . ALA A 1 101 ? 3.666 -0.504 -18.882 1.00 80.31 101 ALA A C 1
ATOM 813 O O . ALA A 1 101 ? 2.661 -1.079 -18.462 1.00 80.31 101 ALA A O 1
ATOM 814 N N . ARG A 1 102 ? 4.903 -0.900 -18.554 1.00 81.00 102 ARG A N 1
ATOM 815 C CA . ARG A 1 102 ? 5.160 -2.033 -17.660 1.00 81.00 102 ARG A CA 1
ATOM 816 C C . ARG A 1 102 ? 4.539 -1.826 -16.288 1.00 81.00 102 ARG A C 1
ATOM 818 O O . ARG A 1 102 ? 3.877 -2.730 -15.785 1.00 81.00 102 ARG A O 1
ATOM 825 N N . LEU A 1 103 ? 4.721 -0.645 -15.701 1.00 83.38 103 LEU A N 1
ATOM 826 C CA . LEU A 1 103 ? 4.136 -0.304 -14.409 1.00 83.38 103 LEU A CA 1
ATOM 827 C C . LEU A 1 103 ? 2.604 -0.327 -14.463 1.00 83.38 103 LEU A C 1
ATOM 829 O O . LEU A 1 103 ? 1.978 -0.916 -13.584 1.00 83.38 103 LEU A O 1
ATOM 833 N N . ALA A 1 104 ? 2.004 0.266 -15.497 1.00 86.88 104 ALA A N 1
ATOM 834 C CA . ALA A 1 104 ? 0.555 0.319 -15.662 1.00 86.88 104 ALA A CA 1
ATOM 835 C C . ALA A 1 104 ? -0.050 -1.086 -15.803 1.00 86.88 104 ALA A C 1
ATOM 837 O O . ALA A 1 104 ? -1.006 -1.425 -15.104 1.00 86.88 104 ALA A O 1
ATOM 838 N N . ILE A 1 105 ? 0.541 -1.930 -16.650 1.00 86.62 105 ILE A N 1
ATOM 839 C CA . ILE A 1 105 ? 0.077 -3.301 -16.886 1.00 86.62 105 ILE A CA 1
ATOM 840 C C . ILE A 1 105 ? 0.270 -4.159 -15.634 1.00 86.62 105 ILE A C 1
ATOM 842 O O . ILE A 1 105 ? -0.677 -4.805 -15.188 1.00 86.62 105 ILE A O 1
ATOM 846 N N . ALA A 1 106 ? 1.459 -4.129 -15.024 1.00 86.81 106 ALA A N 1
ATOM 847 C CA . ALA A 1 106 ? 1.744 -4.895 -13.813 1.00 86.81 106 ALA A CA 1
ATOM 848 C C . ALA A 1 106 ? 0.813 -4.504 -12.662 1.00 86.81 106 ALA A C 1
ATOM 850 O O . ALA A 1 106 ? 0.242 -5.376 -12.007 1.00 86.81 106 ALA A O 1
ATOM 851 N N . THR A 1 107 ? 0.605 -3.203 -12.450 1.00 86.56 107 THR A N 1
ATOM 852 C CA . THR A 1 107 ? -0.306 -2.689 -11.419 1.00 86.56 107 THR A CA 1
ATOM 853 C C . THR A 1 107 ? -1.744 -3.117 -11.695 1.00 86.56 107 THR A C 1
ATOM 855 O O . THR A 1 107 ? -2.413 -3.610 -10.792 1.00 86.56 107 THR A O 1
ATOM 858 N N . THR A 1 108 ? -2.207 -3.009 -12.943 1.00 91.12 108 THR A N 1
ATOM 859 C CA . THR A 1 108 ? -3.572 -3.405 -13.325 1.00 91.12 108 THR A CA 1
ATOM 860 C C . THR A 1 108 ? -3.804 -4.892 -13.073 1.00 91.12 108 THR A C 1
ATOM 862 O O . THR A 1 108 ? -4.758 -5.259 -12.388 1.00 91.12 108 THR A O 1
ATOM 865 N N . ILE A 1 109 ? -2.897 -5.750 -13.551 1.00 89.75 109 ILE A N 1
ATOM 866 C CA . ILE A 1 109 ? -2.982 -7.201 -13.344 1.00 89.75 109 ILE A CA 1
ATOM 867 C C . ILE A 1 109 ? -2.958 -7.522 -11.848 1.00 89.75 109 ILE A C 1
ATOM 869 O O . ILE A 1 109 ? -3.787 -8.294 -11.373 1.00 89.75 109 ILE A O 1
ATOM 873 N N . THR A 1 110 ? -2.059 -6.893 -11.091 1.00 91.62 110 THR A N 1
ATOM 874 C CA . THR A 1 110 ? -1.949 -7.100 -9.643 1.00 91.62 110 THR A CA 1
ATOM 875 C C . THR A 1 110 ? -3.237 -6.726 -8.922 1.00 91.62 110 THR A C 1
ATOM 877 O O . THR A 1 110 ? -3.714 -7.508 -8.106 1.00 91.62 110 THR A O 1
ATOM 880 N N . ILE A 1 111 ? -3.834 -5.572 -9.231 1.00 90.81 111 ILE A N 1
ATOM 881 C CA . ILE A 1 111 ? -5.094 -5.138 -8.617 1.00 90.81 111 ILE A CA 1
ATOM 882 C C . ILE A 1 111 ? -6.220 -6.113 -8.967 1.00 90.81 111 ILE A C 1
ATOM 884 O O . ILE A 1 111 ? -6.979 -6.495 -8.080 1.00 90.81 111 ILE A O 1
ATOM 888 N N . CYS A 1 112 ? -6.317 -6.562 -10.221 1.00 92.56 112 CYS A N 1
ATOM 889 C CA . CYS A 1 112 ? -7.325 -7.539 -10.633 1.00 92.56 112 CYS A CA 1
ATOM 890 C C . CYS A 1 112 ? -7.174 -8.870 -9.881 1.00 92.56 112 CYS A C 1
ATOM 892 O O . CYS A 1 112 ? -8.160 -9.397 -9.363 1.00 92.56 112 CYS A O 1
ATOM 894 N N . VAL A 1 113 ? -5.949 -9.393 -9.780 1.00 90.94 113 VAL A N 1
ATOM 895 C CA . VAL A 1 113 ? -5.653 -10.640 -9.058 1.00 90.94 113 VAL A CA 1
ATOM 896 C C . VAL A 1 113 ? -5.909 -10.476 -7.560 1.00 90.94 113 VAL A C 1
ATOM 898 O O . VAL A 1 113 ? -6.550 -11.333 -6.955 1.00 90.94 113 VAL A O 1
ATOM 901 N N . ALA A 1 114 ? -5.486 -9.363 -6.962 1.00 89.75 114 ALA A N 1
ATOM 902 C CA . ALA A 1 114 ? -5.723 -9.063 -5.554 1.00 89.75 114 ALA A CA 1
ATOM 903 C C . ALA A 1 114 ? -7.219 -8.921 -5.241 1.00 89.75 114 ALA A C 1
ATOM 905 O O . ALA A 1 114 ? -7.699 -9.498 -4.270 1.00 89.75 114 ALA A O 1
ATOM 906 N N . ALA A 1 115 ? -7.982 -8.220 -6.083 1.00 89.69 115 ALA A N 1
ATOM 907 C CA . ALA A 1 115 ? -9.426 -8.069 -5.924 1.00 89.69 115 ALA A CA 1
ATOM 908 C C . ALA A 1 115 ? -10.165 -9.410 -6.063 1.00 89.69 115 ALA A C 1
ATOM 910 O O . ALA A 1 115 ? -11.086 -9.696 -5.291 1.00 89.69 115 ALA A O 1
ATOM 911 N N . ALA A 1 116 ? -9.744 -10.255 -7.011 1.00 90.25 116 ALA A N 1
ATOM 912 C CA . ALA A 1 116 ? -10.260 -11.612 -7.145 1.00 90.25 116 ALA A CA 1
ATOM 913 C C . ALA A 1 116 ? -9.926 -12.450 -5.901 1.00 90.25 116 ALA A C 1
ATOM 915 O O . ALA A 1 116 ? -10.821 -13.064 -5.320 1.00 90.25 116 ALA A O 1
ATOM 916 N N . SER A 1 117 ? -8.673 -12.414 -5.439 1.00 89.69 117 SER A N 1
ATOM 917 C CA . SER A 1 117 ? -8.245 -13.147 -4.247 1.00 89.69 117 SER A CA 1
ATOM 918 C C . SER A 1 117 ? -9.016 -12.720 -2.999 1.00 89.69 117 SER A C 1
ATOM 920 O O . SER A 1 117 ? -9.547 -13.556 -2.267 1.00 89.69 117 SER A O 1
ATOM 922 N N . TYR A 1 118 ? -9.191 -11.412 -2.812 1.00 87.00 118 TYR A N 1
ATOM 923 C CA . TYR A 1 118 ? -9.953 -10.859 -1.702 1.00 87.00 118 TYR A CA 1
ATOM 924 C C . TYR A 1 118 ? -11.389 -11.401 -1.666 1.00 87.00 118 TYR A C 1
ATOM 926 O O . TYR A 1 118 ? -11.909 -11.792 -0.616 1.00 87.00 118 TYR A O 1
ATOM 934 N N . ARG A 1 119 ? -12.041 -11.469 -2.832 1.00 85.94 119 ARG A N 1
ATOM 935 C CA . ARG A 1 119 ? -13.424 -11.942 -2.950 1.00 85.94 119 ARG A CA 1
ATOM 936 C C . ARG A 1 119 ? -13.551 -13.455 -2.755 1.00 85.94 119 ARG A C 1
ATOM 938 O O . ARG A 1 119 ? -14.506 -13.886 -2.110 1.00 85.94 119 ARG A O 1
ATOM 945 N N . TYR A 1 120 ? -12.626 -14.242 -3.305 1.00 85.62 120 TYR A N 1
ATOM 946 C CA . TYR A 1 120 ? -12.741 -15.705 -3.350 1.00 85.62 120 TYR A CA 1
ATOM 947 C C . TYR A 1 120 ? -12.011 -16.445 -2.228 1.00 85.62 120 TYR A C 1
ATOM 949 O O . TYR A 1 120 ? -12.426 -17.547 -1.890 1.00 85.62 120 TYR A O 1
ATOM 957 N N . PHE A 1 121 ? -10.976 -15.863 -1.624 1.00 82.19 121 PHE A N 1
ATOM 958 C CA . PHE A 1 121 ? -10.193 -16.498 -0.559 1.00 82.19 121 PHE A CA 1
ATOM 959 C C . PHE A 1 121 ? -10.325 -15.743 0.761 1.00 82.19 121 PHE A C 1
ATOM 961 O O . PHE A 1 121 ? -10.775 -16.314 1.753 1.00 82.19 121 PHE A O 1
ATOM 968 N N . GLU A 1 122 ? -10.015 -14.447 0.788 1.00 79.69 122 GLU A N 1
ATOM 969 C CA . GLU A 1 122 ? -9.977 -13.705 2.056 1.00 79.69 122 GLU A CA 1
ATOM 970 C C . GLU A 1 122 ? -11.367 -13.542 2.683 1.00 79.69 122 GLU A C 1
ATOM 972 O O . GLU A 1 122 ? -11.536 -13.720 3.890 1.00 79.69 122 GLU A O 1
ATOM 977 N N . THR A 1 123 ? -12.391 -13.266 1.871 1.00 80.06 123 THR A N 1
ATOM 978 C CA . THR A 1 123 ? -13.773 -13.121 2.351 1.00 80.06 123 THR A CA 1
ATOM 979 C C . THR A 1 123 ? -14.329 -14.413 2.978 1.00 80.06 123 THR A C 1
ATOM 981 O O . THR A 1 123 ? -14.859 -14.340 4.092 1.00 80.06 123 THR A O 1
ATOM 984 N N . PRO A 1 124 ? -14.247 -15.603 2.343 1.00 78.38 124 PRO A N 1
ATOM 985 C CA . PRO A 1 124 ? -14.721 -16.838 2.971 1.00 78.38 124 PRO A CA 1
ATOM 986 C C . PRO A 1 124 ? -13.870 -17.275 4.168 1.00 78.38 124 PRO A C 1
ATOM 988 O O . PRO A 1 124 ? -14.443 -17.682 5.179 1.00 78.38 124 PRO A O 1
ATOM 991 N N . ILE A 1 125 ? -12.541 -17.125 4.116 1.00 79.94 125 ILE A N 1
ATOM 992 C CA . ILE A 1 125 ? -11.664 -17.445 5.257 1.00 79.94 125 ILE A CA 1
ATOM 993 C C . ILE A 1 125 ? -11.971 -16.524 6.446 1.00 79.94 125 ILE A C 1
ATOM 995 O O . ILE A 1 125 ? -12.094 -16.981 7.581 1.00 79.94 125 ILE A O 1
ATOM 999 N N . GLY A 1 126 ? -12.188 -15.230 6.197 1.00 76.19 126 GLY A N 1
ATOM 1000 C CA . GLY A 1 126 ? -12.598 -14.272 7.222 1.00 76.19 126 GLY A CA 1
ATOM 1001 C C . GLY A 1 126 ? -13.932 -14.636 7.877 1.00 76.19 126 GLY A C 1
ATOM 1002 O O . GLY A 1 126 ? -14.077 -14.503 9.090 1.00 76.19 126 GLY A O 1
ATOM 1003 N N . ARG A 1 127 ? -14.891 -15.173 7.110 1.00 78.62 127 ARG A N 1
ATOM 1004 C CA . ARG A 1 127 ? -16.158 -15.688 7.660 1.00 78.62 127 ARG A CA 1
ATOM 1005 C C . ARG A 1 127 ? -15.958 -16.924 8.528 1.00 78.62 127 ARG A C 1
ATOM 1007 O O . ARG A 1 127 ? -16.747 -17.126 9.444 1.00 78.62 127 ARG A O 1
ATOM 1014 N N . LEU A 1 128 ? -14.921 -17.722 8.279 1.00 82.62 128 LEU A N 1
ATOM 1015 C CA . LEU A 1 128 ? -14.622 -18.911 9.073 1.00 82.62 128 LEU A CA 1
ATOM 1016 C C . LEU A 1 128 ? -14.142 -18.562 10.492 1.00 82.62 128 LEU A C 1
ATOM 1018 O O . LEU A 1 128 ? -14.362 -19.343 11.414 1.00 82.62 128 LEU A O 1
ATOM 1022 N N . LYS A 1 129 ? -13.599 -17.352 10.711 1.00 75.38 129 LYS A N 1
ATOM 1023 C CA . LYS A 1 129 ? -13.226 -16.868 12.054 1.00 75.38 129 LYS A CA 1
ATOM 1024 C C . LYS A 1 129 ? -14.391 -16.862 13.047 1.00 75.38 129 LYS A C 1
ATOM 1026 O O . LYS A 1 129 ? -14.151 -16.971 14.239 1.00 75.38 129 LYS A O 1
ATOM 1031 N N . ARG A 1 130 ? -15.646 -16.799 12.582 1.00 75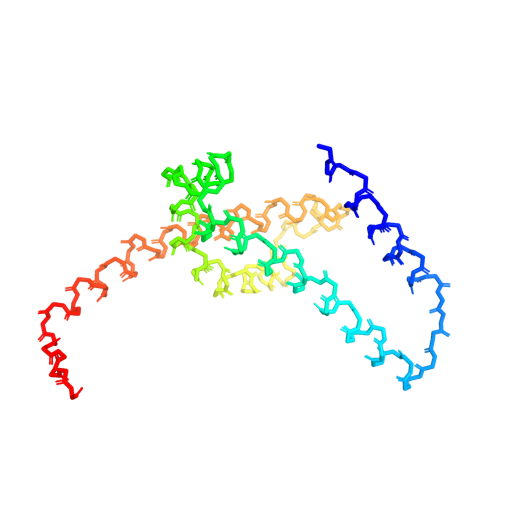.75 130 ARG A N 1
ATOM 1032 C CA . ARG A 1 130 ? -16.834 -16.864 13.455 1.00 75.75 130 ARG A CA 1
ATOM 1033 C C . ARG A 1 130 ? -16.995 -18.199 14.193 1.00 75.75 130 ARG A C 1
ATOM 1035 O O . ARG A 1 130 ? -17.782 -18.266 15.126 1.00 75.75 130 ARG A O 1
ATOM 1042 N N . TYR A 1 131 ? -16.310 -19.251 13.741 1.00 78.50 131 TYR A N 1
ATOM 1043 C CA . TYR A 1 131 ? -16.355 -20.582 14.351 1.00 78.50 131 TYR A CA 1
ATOM 1044 C C . TYR A 1 131 ? -15.254 -20.804 15.392 1.00 78.50 131 TYR A C 1
ATOM 1046 O O . TYR A 1 131 ? -15.303 -21.788 16.121 1.00 78.50 131 TYR A O 1
ATOM 1054 N N . PHE A 1 132 ? -14.279 -19.898 15.478 1.00 78.38 132 PHE A N 1
ATOM 1055 C CA . PHE A 1 132 ? -13.226 -19.949 16.481 1.00 78.38 132 PHE A CA 1
ATOM 1056 C C . PHE A 1 132 ? -13.525 -18.890 17.541 1.00 78.38 132 PHE A C 1
ATOM 1058 O O . PHE A 1 132 ? -13.310 -17.697 17.321 1.00 78.38 132 PHE A O 1
ATOM 1065 N N . SER A 1 133 ? -14.061 -19.324 18.684 1.00 71.56 133 SER A N 1
ATOM 1066 C CA . SER A 1 133 ? -14.201 -18.474 19.865 1.00 71.56 133 SER A CA 1
ATOM 1067 C C . SER A 1 133 ? -12.806 -18.074 20.334 1.00 71.56 133 SER A C 1
ATOM 1069 O O . SER A 1 133 ? -12.091 -18.877 20.926 1.00 71.56 133 SER A O 1
ATOM 1071 N N . TYR A 1 134 ? -12.395 -16.841 20.042 1.00 70.50 134 TYR A N 1
ATOM 1072 C CA . TYR A 1 134 ? -11.249 -16.247 20.718 1.00 70.50 134 TYR A CA 1
ATOM 1073 C C . TYR A 1 134 ? -11.671 -15.995 22.163 1.00 70.50 134 TYR A C 1
ATOM 1075 O O . TYR A 1 134 ? -12.355 -15.008 22.449 1.00 70.50 134 TYR A O 1
ATOM 1083 N N . GLU A 1 135 ? -11.307 -16.905 23.067 1.00 70.44 135 GLU A N 1
ATOM 1084 C CA . GLU A 1 135 ? -11.293 -16.579 24.487 1.00 70.44 135 GLU A CA 1
ATOM 1085 C C . GLU A 1 135 ? -10.337 -15.397 24.654 1.00 70.44 135 GLU A C 1
ATOM 1087 O O . GLU A 1 135 ? -9.140 -15.485 24.372 1.00 70.44 135 GLU A O 1
ATOM 1092 N N . ARG A 1 136 ? -10.901 -14.235 24.992 1.00 60.47 136 ARG A N 1
ATOM 1093 C CA . ARG A 1 136 ? -10.114 -13.071 25.386 1.00 60.47 136 ARG A CA 1
ATOM 1094 C C . ARG A 1 136 ? -9.486 -13.415 26.733 1.00 60.47 136 ARG A C 1
ATOM 1096 O O . ARG A 1 136 ? -10.209 -13.450 27.725 1.00 60.47 136 ARG A O 1
ATOM 1103 N N . ALA A 1 137 ? -8.192 -13.720 26.713 1.00 55.88 137 ALA A N 1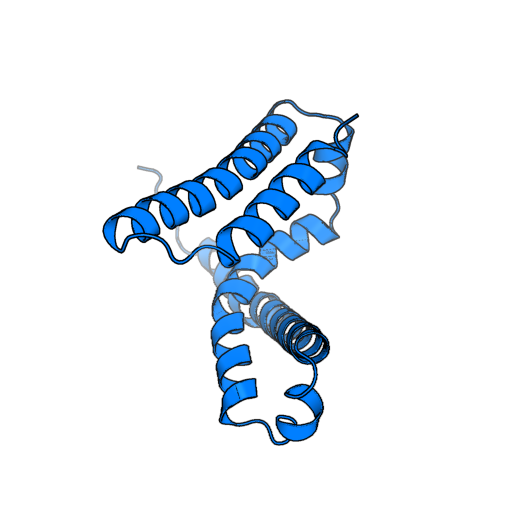
ATOM 1104 C CA . ALA A 1 137 ? -7.345 -13.733 27.900 1.00 55.88 137 ALA A CA 1
ATOM 1105 C C . ALA A 1 137 ? -7.169 -12.311 28.450 1.00 55.88 137 ALA A C 1
ATOM 1107 O O . ALA A 1 137 ? -7.162 -11.362 27.626 1.00 55.88 137 ALA A O 1
#

Organism: NCBI:txid450378

Radius of gyration: 20.26 Å; chains: 1; bounding box: 48×46×54 Å

pLDDT: mean 75.63, std 12.75, range [41.84, 92.56]

Secondary structure (DSSP, 8-state):
--SHHHHHHHHHHHHHTTS---HHHHHHHHHHHHHHHHHHHHHHHHHHHTT-HHHHHHHTSHHHHHHHHHHHHHHHHHHHHHHHHHHT-TTHHHHHT-HHHHHHHHHHHHHHHHHHHIIIIIHHHHHHGGGS-----

Sequence (137 aa):
MMFPIFLATSTIVVASHLIDWPVGAKWSAWIWFELSTLVPFALLIILVITNDSRVTWIARVPAMIYLGRISYGIYLYHFLVLWLLLNRSPIHSAVAESGIARLAIATTITICVAAASYRYFETPIGRLKRYFSYERA